Protein AF-A0A2S2PGA9-F1 (afdb_monomer_lite)

Structure (mmCIF, N/CA/C/O backbone):
data_AF-A0A2S2PGA9-F1
#
_entry.id   AF-A0A2S2PGA9-F1
#
loop_
_atom_site.group_PDB
_atom_site.id
_atom_site.type_symbol
_atom_site.label_atom_id
_atom_site.label_alt_id
_atom_site.label_comp_id
_atom_site.label_asym_id
_atom_site.label_entity_id
_atom_site.label_seq_id
_atom_site.pdbx_PDB_ins_code
_atom_site.Cartn_x
_atom_site.Cartn_y
_atom_site.Cartn_z
_atom_site.occupancy
_atom_site.B_iso_or_equiv
_atom_site.auth_seq_id
_atom_site.auth_comp_id
_atom_site.auth_asym_id
_atom_site.auth_atom_id
_atom_site.pdbx_PDB_model_num
ATOM 1 N N . MET A 1 1 ? 11.444 23.145 34.323 1.00 60.22 1 MET A N 1
ATOM 2 C CA . MET A 1 1 ? 10.618 22.834 35.511 1.00 60.22 1 MET A CA 1
ATOM 3 C C . MET A 1 1 ? 11.300 23.336 36.752 1.00 60.22 1 MET A C 1
ATOM 5 O O . MET A 1 1 ? 12.489 23.096 36.925 1.00 60.22 1 MET A O 1
ATOM 9 N N . ASP A 1 2 ? 10.548 24.030 37.593 1.00 72.69 2 ASP A N 1
ATOM 10 C CA . ASP A 1 2 ? 11.072 24.564 38.838 1.00 72.69 2 ASP A CA 1
ATOM 11 C C . ASP A 1 2 ? 11.148 23.433 39.873 1.00 72.69 2 ASP A C 1
ATOM 13 O O . ASP A 1 2 ? 10.127 22.996 40.407 1.00 72.69 2 ASP A O 1
ATOM 17 N N . ARG A 1 3 ? 12.353 22.888 40.101 1.00 68.81 3 ARG A N 1
ATOM 18 C CA . ARG A 1 3 ? 12.575 21.718 40.977 1.00 68.81 3 ARG A CA 1
ATOM 19 C C . ARG A 1 3 ? 11.982 21.915 42.371 1.00 68.81 3 ARG A C 1
ATOM 21 O O . ARG A 1 3 ? 11.506 20.958 42.967 1.00 68.81 3 ARG A O 1
ATOM 28 N N . LYS A 1 4 ? 11.947 23.158 42.853 1.00 73.62 4 LYS A N 1
ATOM 29 C CA . LYS A 1 4 ? 11.395 23.523 44.162 1.00 73.62 4 LYS A CA 1
ATOM 30 C C . LYS A 1 4 ? 9.894 23.236 44.286 1.00 73.62 4 LYS A C 1
ATOM 32 O O . LYS A 1 4 ? 9.448 22.888 45.370 1.00 73.62 4 LYS A O 1
ATOM 37 N N . LYS A 1 5 ? 9.127 23.317 43.189 1.00 75.88 5 LYS A N 1
ATOM 38 C CA . LYS A 1 5 ? 7.683 23.020 43.191 1.00 75.88 5 LYS A CA 1
ATOM 39 C C . LYS A 1 5 ? 7.383 21.525 43.292 1.00 75.88 5 LYS A C 1
ATOM 41 O O . LYS A 1 5 ? 6.389 21.160 43.895 1.00 75.88 5 LYS A O 1
ATOM 46 N N . LEU A 1 6 ? 8.248 20.665 42.749 1.00 74.38 6 LEU A N 1
ATOM 47 C CA . LEU A 1 6 ? 8.055 19.208 42.781 1.00 74.38 6 LEU A CA 1
ATOM 48 C C . LEU A 1 6 ? 8.209 18.632 44.196 1.00 74.38 6 LEU A C 1
ATOM 50 O O . LEU A 1 6 ? 7.468 17.733 44.569 1.00 74.38 6 LEU A O 1
ATOM 54 N N . PHE A 1 7 ? 9.128 19.178 44.997 1.00 76.62 7 PHE A N 1
ATOM 55 C CA . PHE A 1 7 ? 9.339 18.751 46.388 1.00 76.62 7 PHE A CA 1
ATOM 56 C C . PHE A 1 7 ? 8.254 19.233 47.363 1.00 76.62 7 PHE A C 1
ATOM 58 O O . PHE A 1 7 ? 8.204 18.749 48.488 1.00 76.62 7 PHE A O 1
ATOM 65 N N . ALA A 1 8 ? 7.403 20.178 46.953 1.00 84.50 8 ALA A N 1
ATOM 66 C CA . ALA A 1 8 ? 6.317 20.715 47.774 1.00 84.50 8 ALA A CA 1
ATOM 67 C C . ALA A 1 8 ? 4.983 19.962 47.596 1.00 84.50 8 ALA A C 1
ATOM 69 O O . ALA A 1 8 ? 4.016 20.267 48.291 1.00 84.50 8 ALA A O 1
ATOM 70 N N . LEU A 1 9 ? 4.919 19.012 46.659 1.00 84.12 9 LEU A N 1
ATOM 71 C CA . LEU A 1 9 ? 3.714 18.244 46.346 1.00 84.12 9 LEU A CA 1
ATOM 72 C C . LEU A 1 9 ? 3.559 17.038 47.271 1.00 84.12 9 LEU A C 1
ATOM 74 O O . LEU A 1 9 ? 4.544 16.461 47.739 1.00 84.12 9 LEU A O 1
ATOM 78 N N . GLN A 1 10 ? 2.313 16.615 47.486 1.00 90.00 10 GLN A N 1
ATOM 79 C CA . GLN A 1 10 ? 2.051 15.355 48.176 1.00 90.00 10 GLN A CA 1
ATOM 80 C C . GLN A 1 10 ? 2.576 14.168 47.346 1.00 90.00 10 GLN A C 1
ATOM 82 O O . GLN A 1 10 ? 2.598 14.247 46.114 1.00 90.00 10 GLN A O 1
ATOM 87 N N . PRO A 1 11 ? 2.958 13.037 47.975 1.00 89.75 11 PRO A N 1
ATOM 88 C CA . PRO A 1 11 ? 3.570 11.904 47.271 1.00 89.75 11 PRO A CA 1
ATOM 89 C C . PRO A 1 11 ? 2.776 11.409 46.051 1.00 89.75 11 PRO A C 1
ATOM 91 O O . PRO A 1 11 ? 3.358 11.080 45.019 1.00 89.75 11 PRO A O 1
ATOM 94 N N . TYR A 1 12 ? 1.444 11.404 46.145 1.00 90.12 12 TYR A N 1
ATOM 95 C CA . TYR A 1 12 ? 0.560 11.012 45.046 1.00 90.12 12 TYR A CA 1
ATOM 96 C C . TYR A 1 12 ? 0.567 12.018 43.883 1.00 90.12 12 TYR A C 1
ATOM 98 O O . TYR A 1 12 ? 0.647 11.627 42.720 1.00 90.12 12 TYR A O 1
ATOM 106 N N . GLU A 1 13 ? 0.522 13.314 44.187 1.00 89.88 13 GLU A N 1
ATOM 107 C CA . GLU A 1 13 ? 0.525 14.387 43.186 1.00 89.88 13 GLU A CA 1
ATOM 108 C C . GLU A 1 13 ? 1.858 14.443 42.441 1.00 89.88 13 GLU A C 1
ATOM 110 O O . GLU A 1 13 ? 1.882 14.570 41.218 1.00 89.88 13 GLU A O 1
ATOM 115 N N . LEU A 1 14 ? 2.967 14.259 43.166 1.00 89.38 14 LEU A N 1
ATOM 116 C CA . LEU A 1 14 ? 4.296 14.132 42.576 1.00 89.38 14 LEU A CA 1
ATOM 117 C C . LEU A 1 14 ? 4.359 12.947 41.605 1.00 89.38 14 LEU A C 1
ATOM 119 O O . LEU A 1 14 ? 4.852 13.090 40.487 1.00 89.38 14 LEU A O 1
ATOM 123 N N . HIS A 1 15 ? 3.857 11.782 42.020 1.00 89.94 15 HIS A N 1
ATOM 124 C CA . HIS A 1 15 ? 3.838 10.590 41.178 1.00 89.94 15 HIS A CA 1
ATOM 125 C C . HIS A 1 15 ? 3.014 10.807 39.902 1.00 89.94 15 HIS A C 1
ATOM 127 O O . HIS A 1 15 ? 3.495 10.502 38.810 1.00 89.94 15 HIS A O 1
ATOM 133 N N . LYS A 1 16 ? 1.818 11.394 40.025 1.00 93.50 16 LYS A N 1
ATOM 134 C CA . LYS A 1 16 ? 0.947 11.713 38.888 1.00 93.50 16 LYS A CA 1
ATOM 135 C C . LYS A 1 16 ? 1.633 12.654 37.893 1.00 93.50 16 LYS A C 1
ATOM 137 O O . LYS A 1 16 ? 1.714 12.341 36.712 1.00 93.50 16 LYS A O 1
ATOM 142 N N . GLU A 1 17 ? 2.209 13.751 38.380 1.00 91.19 17 GLU A N 1
ATOM 143 C CA . GLU A 1 17 ? 2.933 14.729 37.558 1.00 91.19 17 GLU A CA 1
ATOM 144 C C . GLU A 1 17 ? 4.134 14.123 36.818 1.00 91.19 17 GLU A C 1
ATOM 146 O O . GLU A 1 17 ? 4.431 14.504 35.684 1.00 91.19 17 GLU A O 1
ATOM 151 N N . LEU A 1 18 ?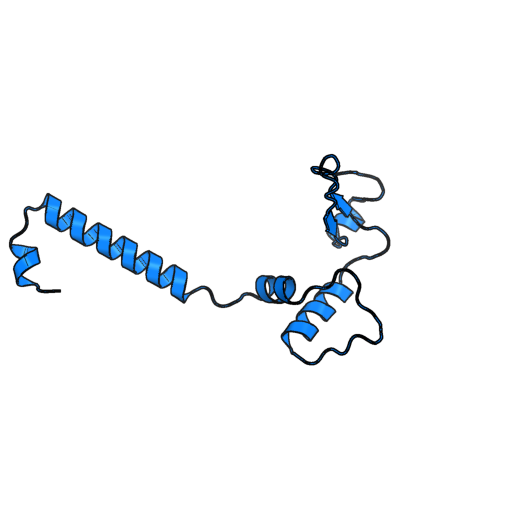 4.856 13.196 37.454 1.00 90.94 18 LEU A N 1
ATOM 152 C CA . LEU A 1 18 ? 5.973 12.491 36.825 1.00 90.94 18 LEU A CA 1
ATOM 153 C C . LEU A 1 18 ? 5.492 11.517 35.744 1.00 90.94 18 LEU A C 1
ATOM 155 O O . LEU A 1 18 ? 6.099 11.466 34.672 1.00 90.94 18 LEU A O 1
ATOM 159 N N . LEU A 1 19 ? 4.405 10.782 35.998 1.00 93.50 19 LEU A N 1
ATOM 160 C CA . LEU A 1 19 ? 3.797 9.888 35.011 1.00 93.50 19 LEU A CA 1
ATOM 161 C C . LEU A 1 19 ? 3.261 10.653 33.800 1.00 93.50 19 LEU A C 1
ATOM 163 O O . LEU A 1 19 ? 3.542 10.257 32.671 1.00 93.50 19 LEU A O 1
ATOM 167 N N . ASP A 1 20 ? 2.556 11.765 34.014 1.00 93.31 20 ASP A N 1
ATOM 168 C CA . ASP A 1 20 ? 1.994 12.580 32.932 1.00 93.31 20 ASP A CA 1
ATOM 169 C C . ASP A 1 20 ? 3.097 13.096 31.992 1.00 93.31 20 ASP A C 1
ATOM 171 O O . ASP A 1 20 ? 2.986 12.990 30.769 1.00 93.31 20 ASP A O 1
ATOM 175 N N . LYS A 1 21 ? 4.227 13.545 32.550 1.00 89.75 21 LYS A N 1
ATOM 176 C CA . LYS A 1 21 ? 5.401 13.978 31.768 1.00 89.75 21 LYS A CA 1
ATOM 177 C C . LYS A 1 21 ? 6.094 12.837 31.058 1.00 89.75 21 LYS A C 1
ATOM 179 O O . LYS A 1 21 ? 6.570 13.017 29.941 1.00 89.75 21 LYS A O 1
ATOM 184 N N . TYR A 1 22 ? 6.192 11.680 31.705 1.00 89.69 22 TYR A N 1
ATOM 185 C CA . TYR A 1 22 ? 6.765 10.502 31.073 1.00 89.69 22 TYR A CA 1
ATOM 186 C C . TYR A 1 22 ? 5.921 10.077 29.866 1.00 89.69 22 TYR A C 1
ATOM 188 O O . TYR A 1 22 ? 6.465 9.853 28.788 1.00 89.69 22 TYR A O 1
ATOM 196 N N . LEU A 1 23 ? 4.592 10.074 30.005 1.00 91.44 23 LEU A N 1
ATOM 197 C CA . LEU A 1 23 ? 3.666 9.816 28.902 1.00 91.44 23 LEU A CA 1
ATOM 198 C C . LEU A 1 23 ? 3.803 10.858 27.785 1.00 91.44 23 LEU A C 1
ATOM 200 O O . LEU A 1 23 ? 3.802 10.497 26.609 1.00 91.44 23 LEU A O 1
ATOM 204 N N . GLU A 1 24 ? 3.944 12.138 28.128 1.00 90.50 24 GLU A N 1
ATOM 205 C CA . GLU A 1 24 ? 4.177 13.212 27.157 1.00 90.50 24 GLU A CA 1
ATOM 206 C C . GLU A 1 24 ? 5.518 13.046 26.420 1.00 90.50 24 GLU A C 1
ATOM 208 O O . GLU A 1 24 ? 5.578 13.165 25.194 1.00 90.50 24 GLU A O 1
ATOM 213 N N . TYR A 1 25 ? 6.579 12.670 27.135 1.00 87.31 25 TYR A N 1
ATOM 214 C CA . TYR A 1 25 ? 7.883 12.351 26.559 1.00 87.31 25 TYR A CA 1
ATOM 215 C C . TYR A 1 25 ? 7.808 11.148 25.608 1.00 87.31 25 TYR A C 1
ATOM 217 O O . TYR A 1 25 ? 8.287 11.248 24.477 1.00 87.31 25 TYR A O 1
ATOM 225 N N . CYS A 1 26 ? 7.150 10.054 26.003 1.00 84.81 26 CYS A N 1
ATOM 226 C CA . CYS A 1 26 ? 6.925 8.888 25.142 1.00 84.81 26 CYS A CA 1
ATOM 227 C C . CYS A 1 26 ? 6.160 9.260 23.866 1.00 84.81 26 CYS A C 1
ATOM 229 O O . CYS A 1 26 ? 6.612 8.936 22.769 1.00 84.81 26 CYS A O 1
ATOM 231 N N . LYS A 1 27 ? 5.068 10.029 23.985 1.00 84.25 27 LYS A N 1
ATOM 232 C CA . LYS A 1 27 ? 4.326 10.547 22.822 1.00 84.25 27 LYS A CA 1
ATOM 233 C C . LYS A 1 27 ? 5.218 11.393 21.915 1.00 84.25 27 LYS A C 1
ATOM 235 O O . LYS A 1 27 ? 5.136 11.282 20.696 1.00 84.25 27 LYS A O 1
ATOM 240 N N . SER A 1 28 ? 6.087 12.224 22.492 1.00 78.12 28 SER A N 1
ATOM 241 C CA . SER A 1 28 ? 7.010 13.060 21.719 1.00 78.12 28 SER A CA 1
ATOM 242 C C . SER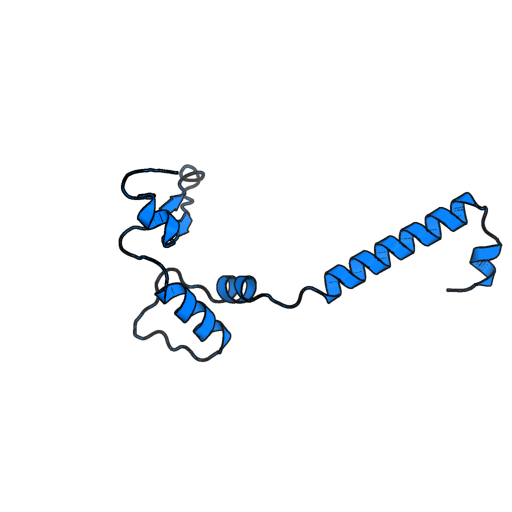 A 1 28 ? 8.057 12.239 20.956 1.00 78.12 28 SER A C 1
ATOM 244 O O . SER A 1 28 ? 8.421 12.613 19.842 1.00 78.12 28 SER A O 1
ATOM 246 N N . ILE A 1 29 ? 8.512 11.110 21.513 1.00 76.50 29 ILE A N 1
ATOM 247 C CA . ILE A 1 29 ? 9.416 10.177 20.832 1.00 76.50 29 ILE A CA 1
ATOM 248 C C . ILE A 1 29 ? 8.691 9.494 19.676 1.00 76.50 29 ILE A C 1
ATOM 250 O O . ILE A 1 29 ? 9.219 9.485 18.567 1.00 76.50 29 ILE A O 1
ATOM 254 N N . ASP A 1 30 ? 7.483 8.978 19.904 1.00 69.2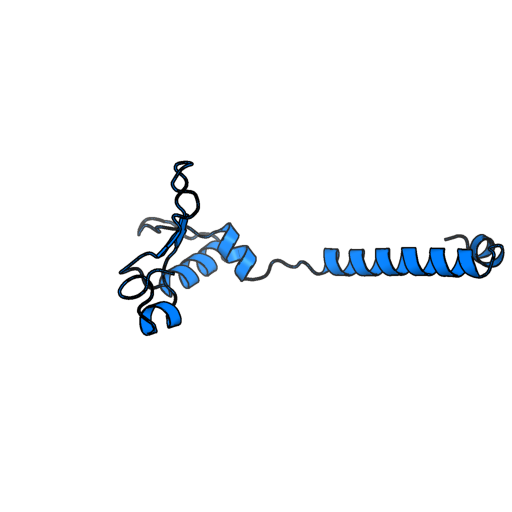5 30 ASP A N 1
ATOM 255 C CA . ASP A 1 30 ? 6.697 8.314 18.857 1.00 69.25 30 ASP A CA 1
ATOM 256 C C . ASP A 1 30 ? 6.371 9.260 17.694 1.00 69.25 30 ASP A C 1
ATOM 258 O O . ASP A 1 30 ? 6.422 8.863 16.530 1.00 69.25 30 ASP A O 1
ATOM 262 N N . LEU A 1 31 ? 6.101 10.536 17.988 1.00 65.62 31 LEU A N 1
ATOM 263 C CA . LEU A 1 31 ? 5.8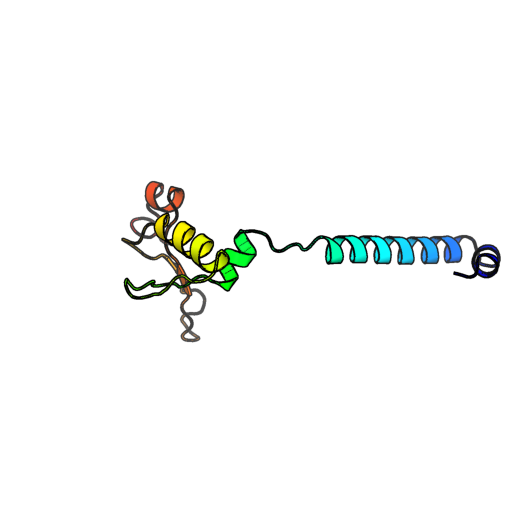85 11.564 16.969 1.00 65.62 31 LEU A CA 1
ATOM 264 C C . LEU A 1 31 ? 7.172 11.925 16.215 1.00 65.62 31 LEU A C 1
ATOM 266 O O . LEU A 1 31 ? 7.126 12.099 15.000 1.00 65.62 31 LEU A O 1
ATOM 270 N N . LYS A 1 32 ? 8.321 12.004 16.899 1.00 64.25 32 LYS A N 1
ATOM 271 C CA . LYS A 1 32 ? 9.624 12.272 16.262 1.00 64.25 32 LYS A CA 1
ATOM 272 C C . LYS A 1 32 ? 10.146 11.096 15.433 1.00 64.25 32 LYS A C 1
ATOM 274 O O . LYS A 1 32 ? 10.950 11.317 14.537 1.00 64.25 32 LYS A O 1
ATOM 279 N N . LYS A 1 33 ? 9.704 9.868 15.720 1.00 62.31 33 LYS A N 1
ATOM 280 C CA . LYS A 1 33 ? 10.166 8.637 15.059 1.00 62.31 33 LYS A CA 1
ATOM 281 C C . LYS A 1 33 ? 9.327 8.227 13.846 1.00 62.31 33 LYS A C 1
ATOM 283 O O . LYS A 1 33 ? 9.618 7.209 13.223 1.00 62.31 33 LYS A O 1
ATOM 288 N N . ARG A 1 34 ? 8.299 8.997 13.480 1.00 65.56 34 ARG A N 1
ATOM 289 C CA . ARG A 1 34 ? 7.598 8.810 12.201 1.00 65.56 34 ARG A CA 1
ATOM 290 C C . ARG A 1 34 ? 8.417 9.396 11.055 1.00 65.56 34 ARG A C 1
ATOM 292 O O . ARG A 1 34 ? 8.013 10.351 10.400 1.00 65.56 34 ARG A O 1
ATOM 299 N N . GLU A 1 35 ? 9.582 8.809 10.818 1.00 75.50 35 GLU A N 1
ATOM 300 C CA . GLU A 1 35 ? 10.196 8.880 9.498 1.00 75.50 35 GLU A CA 1
ATOM 301 C C . GLU A 1 35 ? 9.262 8.167 8.512 1.00 75.50 35 GLU A C 1
ATOM 303 O O . GLU A 1 35 ? 8.650 7.147 8.852 1.00 75.50 35 GLU A O 1
ATOM 308 N N . LYS A 1 36 ? 9.097 8.733 7.312 1.00 82.00 36 LYS A N 1
ATOM 309 C CA . LYS A 1 36 ? 8.276 8.109 6.272 1.00 82.00 36 LYS A CA 1
ATOM 310 C C . LYS A 1 36 ? 8.895 6.764 5.916 1.00 82.00 36 LYS A C 1
ATOM 312 O O . LYS A 1 36 ? 10.053 6.711 5.506 1.00 82.00 36 LYS A O 1
ATOM 317 N N . ARG A 1 37 ? 8.136 5.682 6.069 1.00 88.88 37 ARG A N 1
ATOM 318 C CA . ARG A 1 37 ? 8.577 4.356 5.628 1.00 88.88 37 ARG A CA 1
ATOM 319 C C . ARG A 1 37 ? 8.327 4.223 4.135 1.00 88.88 37 ARG A C 1
ATOM 321 O O . ARG A 1 37 ? 7.440 4.875 3.589 1.00 88.88 37 ARG A O 1
ATOM 328 N N . ASP A 1 38 ? 9.015 3.278 3.508 1.00 90.31 38 ASP A N 1
ATOM 329 C CA . ASP A 1 38 ? 8.832 2.955 2.090 1.00 90.31 38 ASP A CA 1
ATOM 330 C C . ASP A 1 38 ? 7.359 2.724 1.722 1.00 90.31 38 ASP A C 1
ATOM 332 O O . ASP A 1 38 ? 6.899 3.192 0.685 1.00 90.31 38 ASP A O 1
ATOM 336 N N . ILE A 1 39 ? 6.590 2.055 2.593 1.00 90.94 39 ILE A N 1
ATOM 337 C CA . ILE A 1 39 ? 5.158 1.818 2.361 1.00 90.94 39 ILE A CA 1
ATOM 338 C C . ILE A 1 39 ? 4.345 3.114 2.331 1.00 90.94 39 ILE A C 1
ATOM 340 O O . ILE A 1 39 ? 3.432 3.233 1.518 1.00 90.94 39 ILE A O 1
ATOM 344 N N . ASP A 1 40 ? 4.689 4.084 3.178 1.00 92.12 40 ASP A N 1
ATOM 345 C CA . ASP A 1 40 ? 3.981 5.359 3.254 1.00 92.12 40 ASP A CA 1
ATOM 346 C C . ASP A 1 40 ? 4.267 6.165 1.967 1.00 92.12 40 ASP A C 1
ATOM 348 O O . ASP A 1 40 ? 3.363 6.721 1.351 1.00 92.12 40 ASP A O 1
ATOM 352 N N . ILE A 1 41 ? 5.510 6.114 1.478 1.00 93.25 41 ILE A N 1
ATOM 353 C CA . ILE A 1 41 ? 5.949 6.761 0.230 1.00 93.25 41 ILE A CA 1
ATOM 354 C C . ILE A 1 41 ? 5.282 6.138 -1.002 1.00 93.25 41 ILE A C 1
ATOM 356 O O . ILE A 1 41 ? 4.846 6.857 -1.907 1.00 93.25 41 ILE A O 1
ATOM 360 N N . ILE A 1 42 ? 5.184 4.805 -1.036 1.00 93.69 42 ILE A N 1
ATOM 361 C CA . ILE A 1 42 ? 4.486 4.080 -2.101 1.00 93.69 42 ILE A CA 1
ATOM 362 C C . ILE A 1 42 ? 3.007 4.463 -2.100 1.00 93.69 42 ILE A C 1
ATOM 364 O O . ILE A 1 42 ? 2.477 4.750 -3.164 1.00 93.69 42 ILE A O 1
ATOM 368 N N . GLN A 1 43 ? 2.347 4.513 -0.938 1.00 91.88 43 GLN A N 1
ATOM 369 C CA . GLN A 1 43 ? 0.936 4.905 -0.844 1.00 91.88 43 GLN A CA 1
ATOM 370 C C . GLN A 1 43 ? 0.692 6.340 -1.324 1.00 91.88 43 GLN A C 1
ATOM 372 O O . GLN A 1 43 ? -0.291 6.581 -2.019 1.00 91.88 43 GLN A O 1
ATOM 377 N N . GLU A 1 44 ? 1.591 7.273 -1.000 1.00 92.50 44 GLU A N 1
ATOM 378 C CA . GLU A 1 44 ? 1.499 8.672 -1.435 1.00 92.50 44 GLU A CA 1
ATOM 379 C C . GLU A 1 44 ? 1.634 8.838 -2.961 1.00 92.50 44 GLU A C 1
ATOM 381 O O . GLU A 1 44 ? 0.970 9.693 -3.541 1.00 92.50 44 GLU A O 1
ATOM 386 N N . ASN A 1 45 ? 2.476 8.029 -3.617 1.00 92.88 45 ASN A N 1
ATOM 387 C CA . ASN A 1 45 ? 2.803 8.168 -5.046 1.00 92.88 45 ASN A CA 1
ATOM 388 C C . ASN A 1 45 ? 2.185 7.075 -5.937 1.00 92.88 45 ASN A C 1
ATOM 390 O O . ASN A 1 45 ? 2.472 7.006 -7.133 1.00 92.88 45 ASN A O 1
ATOM 394 N N . HIS A 1 46 ? 1.369 6.189 -5.371 1.00 90.56 46 HIS A N 1
ATOM 395 C CA . HIS A 1 46 ? 0.774 5.073 -6.094 1.00 90.56 46 HIS A CA 1
ATOM 396 C C . HIS A 1 46 ? -0.290 5.553 -7.089 1.00 90.56 46 HIS A C 1
ATOM 398 O O . HIS A 1 46 ? -1.228 6.267 -6.734 1.00 90.56 46 HIS A O 1
ATOM 404 N N . LYS A 1 47 ? -0.206 5.042 -8.319 1.00 90.81 47 LYS A N 1
ATOM 405 C CA . LYS A 1 47 ? -1.269 5.104 -9.324 1.00 90.81 47 LYS A CA 1
ATOM 406 C C . LYS A 1 47 ? -1.814 3.704 -9.589 1.00 90.81 47 LYS A C 1
ATOM 408 O O . LYS A 1 47 ? -1.046 2.746 -9.661 1.00 90.81 47 LYS A O 1
ATOM 413 N N . PHE A 1 48 ? -3.137 3.599 -9.741 1.00 90.19 48 PHE A N 1
ATOM 414 C CA . PHE A 1 48 ? -3.780 2.319 -10.046 1.00 90.19 48 PHE A CA 1
ATOM 415 C C . PHE A 1 48 ? -3.470 1.853 -11.471 1.00 90.19 48 PHE A C 1
ATOM 417 O O . PHE A 1 48 ? -3.189 0.683 -11.665 1.00 90.19 48 PHE A O 1
ATOM 424 N N . VAL A 1 49 ? -3.457 2.750 -12.454 1.00 90.94 49 VAL A N 1
ATOM 425 C CA . VAL A 1 49 ? -2.946 2.464 -13.800 1.00 90.94 49 VAL A CA 1
ATOM 426 C C . VAL A 1 49 ? -1.792 3.418 -14.046 1.00 90.94 49 VAL A C 1
ATOM 428 O O . VAL A 1 49 ? -1.906 4.606 -13.750 1.00 90.94 49 VAL A O 1
ATOM 431 N N . TRP A 1 50 ? -0.680 2.869 -14.517 1.00 89.50 50 TRP A N 1
ATOM 432 C CA . TRP A 1 50 ? 0.453 3.645 -14.992 1.00 89.50 50 TRP A CA 1
ATOM 433 C C . TRP A 1 50 ? 0.524 3.533 -16.505 1.00 89.50 50 TRP A C 1
ATOM 435 O O . TRP A 1 50 ? 0.531 2.412 -17.023 1.00 89.50 50 TRP A O 1
ATOM 445 N N . ASP A 1 51 ? 0.645 4.671 -17.172 1.00 86.31 51 ASP A N 1
ATOM 446 C CA . ASP A 1 51 ? 0.829 4.725 -18.615 1.00 86.31 51 ASP A CA 1
ATOM 447 C C . ASP A 1 51 ? 2.323 4.599 -18.977 1.00 86.31 51 ASP A C 1
ATOM 449 O O . ASP A 1 51 ? 3.219 4.670 -18.119 1.00 86.31 51 ASP A O 1
ATOM 453 N N . GLU A 1 52 ? 2.608 4.347 -20.256 1.00 79.56 52 GLU A N 1
ATOM 454 C CA . GLU A 1 52 ? 3.983 4.322 -20.780 1.00 79.56 52 GLU A CA 1
ATOM 455 C C . GLU A 1 52 ? 4.595 5.729 -20.826 1.00 79.56 52 GLU A C 1
ATOM 457 O O . GLU A 1 52 ? 5.786 5.884 -20.562 1.00 79.56 52 GLU A O 1
ATOM 462 N N . ASP A 1 53 ? 3.759 6.746 -21.046 1.00 81.56 53 ASP A N 1
ATOM 463 C CA . ASP A 1 53 ? 4.148 8.160 -21.099 1.00 81.56 53 ASP A CA 1
ATOM 464 C C . ASP A 1 53 ? 4.256 8.819 -19.710 1.00 81.56 53 ASP A C 1
ATOM 466 O O . ASP A 1 53 ? 4.608 9.994 -19.598 1.00 81.56 53 ASP A O 1
ATOM 470 N N . ASP A 1 54 ? 3.949 8.091 -18.629 1.00 81.88 54 ASP A N 1
ATOM 471 C CA . ASP A 1 54 ? 4.058 8.618 -17.268 1.00 81.88 54 ASP A CA 1
ATOM 472 C C . ASP A 1 54 ? 5.533 8.840 -16.885 1.00 81.88 54 ASP A C 1
ATOM 474 O O . ASP A 1 54 ? 6.247 7.916 -16.479 1.00 81.88 54 ASP A O 1
ATOM 478 N N . GLU A 1 55 ? 5.983 10.091 -16.956 1.00 78.44 55 GLU A N 1
ATOM 479 C CA . GLU A 1 55 ? 7.345 10.474 -16.588 1.00 78.44 55 GLU A CA 1
ATOM 480 C C . GLU A 1 55 ? 7.597 10.332 -15.075 1.00 78.44 55 GLU A C 1
ATOM 482 O O . GLU A 1 55 ? 6.888 10.876 -14.223 1.00 78.44 55 GLU A O 1
ATOM 487 N N . VAL A 1 56 ? 8.657 9.594 -14.731 1.00 82.56 56 VAL A N 1
ATOM 488 C CA . VAL A 1 56 ? 9.046 9.303 -13.346 1.00 82.56 56 VAL A CA 1
ATOM 489 C C . VAL A 1 56 ? 10.234 10.176 -12.946 1.00 82.56 56 VAL A C 1
ATOM 491 O O . VAL A 1 56 ? 11.398 9.831 -13.175 1.00 82.56 56 VAL A O 1
ATOM 494 N N . PHE A 1 57 ? 9.948 11.314 -12.321 1.00 83.19 57 PHE A N 1
ATOM 495 C CA . PHE A 1 57 ? 10.961 12.321 -12.011 1.00 83.19 57 PHE A CA 1
ATOM 496 C C . PHE A 1 57 ? 11.625 12.107 -10.655 1.00 83.19 57 PHE A C 1
ATOM 498 O O . PHE A 1 57 ? 12.851 12.194 -10.542 1.00 83.19 57 PHE A O 1
ATOM 505 N N . THR A 1 58 ? 10.832 11.813 -9.623 1.00 92.06 58 THR A N 1
ATOM 506 C CA . THR A 1 58 ? 11.340 11.720 -8.250 1.00 92.06 58 THR A CA 1
ATOM 507 C C . THR A 1 58 ? 11.700 10.287 -7.868 1.00 92.06 58 THR A C 1
ATOM 509 O O . THR A 1 58 ? 11.260 9.314 -8.488 1.00 92.06 58 THR A O 1
ATOM 512 N N . TRP A 1 59 ? 12.538 10.125 -6.843 1.00 92.31 59 TRP A N 1
ATOM 513 C CA . TRP A 1 59 ? 12.923 8.791 -6.382 1.00 92.31 59 TRP A CA 1
ATOM 514 C C . TRP A 1 59 ? 11.730 8.048 -5.758 1.00 92.31 59 TRP A C 1
ATOM 516 O O . TRP A 1 59 ? 11.618 6.834 -5.921 1.00 92.31 59 TRP A O 1
ATOM 526 N N . GLU A 1 60 ? 10.812 8.771 -5.112 1.00 92.44 60 GLU A N 1
ATOM 527 C CA . GLU A 1 60 ? 9.580 8.239 -4.529 1.00 92.44 60 GLU A CA 1
ATOM 528 C C . GLU A 1 60 ? 8.678 7.637 -5.607 1.00 92.44 60 GLU A C 1
ATOM 530 O O . GLU A 1 60 ? 8.175 6.521 -5.464 1.00 92.44 60 GLU A O 1
ATOM 535 N N . GLN A 1 61 ? 8.533 8.343 -6.731 1.00 92.12 61 GLN A N 1
ATOM 536 C CA . GLN A 1 61 ? 7.792 7.851 -7.887 1.00 92.12 61 GLN A CA 1
ATOM 537 C C . GLN A 1 61 ? 8.480 6.626 -8.505 1.00 92.12 61 GLN A C 1
ATOM 539 O O . GLN A 1 61 ? 7.798 5.676 -8.886 1.00 92.12 61 GLN A O 1
ATOM 544 N N . LYS A 1 62 ? 9.822 6.585 -8.544 1.00 92.81 62 LYS A N 1
ATOM 545 C CA . LYS A 1 62 ? 10.577 5.394 -8.990 1.00 92.81 62 LYS A CA 1
ATOM 546 C C . LYS A 1 62 ? 10.337 4.198 -8.076 1.00 92.81 62 LYS A C 1
ATOM 548 O O . LYS A 1 62 ? 10.177 3.081 -8.569 1.00 92.81 62 LYS A O 1
ATOM 553 N N . LEU A 1 63 ? 10.289 4.415 -6.762 1.00 94.06 63 LEU A N 1
ATOM 554 C CA . LEU A 1 63 ? 9.969 3.368 -5.795 1.00 94.06 63 LEU A CA 1
ATOM 555 C C . LEU A 1 63 ? 8.540 2.845 -6.005 1.00 94.06 63 LEU A C 1
ATOM 557 O O . LEU A 1 63 ? 8.344 1.630 -6.081 1.00 94.06 63 LEU A O 1
ATOM 561 N N . ALA A 1 64 ? 7.565 3.743 -6.158 1.00 94.12 64 ALA A N 1
ATOM 562 C CA . ALA A 1 64 ? 6.172 3.383 -6.412 1.00 94.12 64 ALA A CA 1
ATOM 563 C C . ALA A 1 64 ? 6.000 2.629 -7.741 1.00 94.12 64 ALA A C 1
ATOM 565 O O . ALA A 1 64 ? 5.334 1.593 -7.766 1.00 94.12 64 ALA A O 1
ATOM 566 N N . ARG A 1 65 ? 6.659 3.076 -8.820 1.00 92.62 65 ARG A N 1
ATOM 567 C CA . ARG A 1 65 ? 6.653 2.387 -10.122 1.00 92.62 65 ARG A CA 1
ATOM 568 C C . ARG A 1 65 ? 7.255 0.988 -10.012 1.00 92.62 65 ARG A C 1
ATOM 570 O O . ARG A 1 65 ? 6.634 0.016 -10.423 1.00 92.62 65 ARG A O 1
ATOM 577 N N . LYS A 1 66 ? 8.411 0.858 -9.355 1.00 93.44 66 LYS A N 1
ATOM 578 C CA . LYS A 1 66 ? 9.051 -0.445 -9.122 1.00 93.44 66 LYS A CA 1
ATOM 579 C C . LYS A 1 66 ? 8.168 -1.392 -8.308 1.00 93.44 66 LYS A C 1
ATOM 581 O O . LYS A 1 66 ? 8.212 -2.599 -8.526 1.00 93.44 66 LYS A O 1
ATOM 586 N N . TYR A 1 67 ? 7.405 -0.875 -7.345 1.00 94.00 67 TYR A N 1
ATOM 587 C CA . TYR A 1 67 ? 6.425 -1.675 -6.612 1.00 94.00 67 TYR A CA 1
ATOM 588 C C . TYR A 1 67 ? 5.264 -2.100 -7.519 1.00 94.00 67 TYR A C 1
ATOM 590 O O . TYR A 1 67 ? 4.921 -3.278 -7.544 1.00 94.00 67 TYR A O 1
ATOM 598 N N . TYR A 1 68 ? 4.719 -1.176 -8.312 1.00 93.50 68 TYR A N 1
ATOM 599 C CA . TYR A 1 68 ? 3.655 -1.445 -9.281 1.00 93.50 68 TYR A CA 1
ATOM 600 C C . TYR A 1 68 ? 4.036 -2.518 -10.312 1.00 93.50 68 TYR A C 1
ATOM 602 O O . TYR A 1 68 ? 3.217 -3.368 -10.654 1.00 93.50 68 TYR A O 1
ATOM 610 N N . ASP A 1 69 ? 5.280 -2.525 -10.786 1.00 92.19 69 ASP A N 1
ATOM 611 C CA . ASP A 1 69 ? 5.769 -3.513 -11.756 1.00 92.19 69 ASP A CA 1
ATOM 612 C C . ASP A 1 69 ? 5.882 -4.931 -11.178 1.00 92.19 69 ASP A C 1
ATOM 614 O O . ASP A 1 69 ? 5.868 -5.899 -11.932 1.00 92.19 69 ASP A O 1
ATOM 618 N N . LYS A 1 70 ? 5.942 -5.074 -9.847 1.00 93.38 70 LYS A N 1
ATOM 619 C CA . LYS A 1 70 ? 5.928 -6.381 -9.169 1.00 93.38 70 LYS A CA 1
ATOM 620 C C . LYS A 1 70 ? 4.526 -6.967 -8.991 1.00 93.38 70 LYS A C 1
ATOM 622 O O . LYS A 1 70 ? 4.413 -8.131 -8.619 1.00 93.38 70 LYS A O 1
ATOM 627 N N . LEU A 1 71 ? 3.475 -6.165 -9.160 1.00 93.19 71 LEU A N 1
ATOM 628 C CA . LEU A 1 71 ? 2.097 -6.609 -8.962 1.00 93.19 71 LEU A CA 1
ATOM 629 C C . LEU A 1 71 ? 1.578 -7.332 -10.204 1.00 93.19 71 LEU A C 1
ATOM 631 O O . LEU A 1 71 ? 1.935 -6.994 -11.335 1.00 93.19 71 LEU A O 1
ATOM 635 N N . PHE A 1 72 ? 0.675 -8.283 -9.986 1.00 92.00 72 PHE A N 1
ATOM 636 C CA . PHE A 1 72 ? 0.022 -9.023 -11.060 1.00 92.00 72 PHE A CA 1
ATOM 637 C C . PHE A 1 72 ? -1.252 -8.295 -11.497 1.00 92.00 72 PHE A C 1
ATOM 639 O O . PHE A 1 72 ? -2.073 -7.897 -10.665 1.00 92.00 72 PHE A O 1
ATOM 646 N N . LYS A 1 73 ? -1.384 -8.090 -12.814 1.00 90.81 73 LYS A N 1
ATOM 647 C CA . LYS A 1 73 ? -2.378 -7.189 -13.428 1.00 90.81 73 LYS A CA 1
ATOM 648 C C . LYS A 1 73 ? -3.364 -7.903 -14.360 1.00 90.81 73 LYS A C 1
ATOM 650 O O . LYS A 1 73 ? -4.076 -7.248 -15.110 1.00 90.81 73 LYS A O 1
ATOM 655 N N . GLU A 1 74 ? -3.409 -9.235 -14.321 1.00 88.44 74 GLU A N 1
ATOM 656 C CA . GLU A 1 74 ? -4.377 -10.032 -15.093 1.00 88.44 74 GLU A CA 1
ATOM 657 C C . GLU A 1 74 ? -5.798 -9.873 -14.540 1.00 88.44 74 GLU A C 1
ATOM 659 O O . GLU A 1 74 ? -6.746 -9.654 -15.291 1.00 88.44 74 GLU A O 1
ATOM 664 N N . TYR A 1 75 ? -5.930 -9.913 -13.211 1.00 87.38 75 TYR A N 1
ATOM 665 C CA . TYR A 1 75 ? -7.183 -9.708 -12.494 1.00 87.38 75 TYR A CA 1
ATOM 666 C C . TYR A 1 75 ? -6.983 -8.697 -11.361 1.00 87.38 75 TYR A C 1
ATOM 668 O O . TYR A 1 75 ? -5.982 -8.735 -10.641 1.00 87.38 75 TYR A O 1
ATOM 676 N N . CYS A 1 76 ? -7.947 -7.792 -11.176 1.00 89.38 76 CYS A N 1
ATOM 677 C CA . CYS A 1 76 ? -7.990 -6.904 -10.017 1.00 89.38 76 CYS A CA 1
ATOM 678 C C . CYS A 1 76 ? -8.929 -7.463 -8.941 1.00 89.38 76 CYS A C 1
ATOM 680 O O . CYS A 1 76 ? -9.936 -8.111 -9.230 1.00 89.38 76 CYS A O 1
ATOM 682 N N . ILE A 1 77 ? -8.594 -7.214 -7.675 1.00 90.00 77 ILE A N 1
ATOM 683 C CA . ILE A 1 77 ? -9.475 -7.520 -6.548 1.00 90.00 77 ILE A CA 1
ATOM 684 C C . ILE A 1 77 ? -10.368 -6.305 -6.319 1.00 90.00 77 ILE A C 1
ATOM 686 O O . ILE A 1 77 ? -9.868 -5.208 -6.055 1.00 90.00 77 ILE A O 1
ATOM 690 N N . CYS A 1 78 ? -11.679 -6.521 -6.388 1.00 90.25 78 CYS A N 1
ATOM 691 C CA . CYS A 1 78 ? -12.691 -5.499 -6.148 1.00 90.25 78 CYS A CA 1
ATOM 692 C C . CYS A 1 78 ? -13.324 -5.680 -4.766 1.00 90.25 78 CYS A C 1
ATOM 694 O O . CYS A 1 78 ? -13.893 -6.732 -4.471 1.00 90.25 78 CYS A O 1
ATOM 696 N N . ASP A 1 79 ? -13.277 -4.635 -3.945 1.00 90.12 79 ASP A N 1
ATOM 697 C CA . ASP A 1 79 ? -14.067 -4.533 -2.724 1.00 90.12 79 ASP A CA 1
ATOM 698 C C . ASP A 1 79 ? -15.374 -3.793 -3.024 1.00 90.12 79 ASP A C 1
ATOM 700 O O . ASP A 1 79 ? -15.399 -2.618 -3.408 1.00 90.12 79 ASP A O 1
ATOM 704 N N . LEU A 1 80 ? -16.470 -4.526 -2.849 1.00 90.56 80 LEU A N 1
ATOM 705 C CA . LEU A 1 80 ? -17.832 -4.064 -3.073 1.00 90.56 80 LEU A CA 1
ATOM 706 C C . LEU A 1 80 ? -18.568 -3.787 -1.759 1.00 90.56 80 LEU A C 1
ATOM 708 O O . LEU A 1 80 ? -19.765 -3.542 -1.794 1.00 90.56 80 LEU A O 1
ATOM 712 N N . SER A 1 81 ? -17.914 -3.776 -0.595 1.00 91.00 81 SER A N 1
ATOM 713 C CA . SER A 1 81 ? -18.582 -3.609 0.711 1.00 91.00 81 SER A CA 1
ATOM 714 C C . SER A 1 81 ? -19.479 -2.362 0.794 1.00 91.00 81 SER A C 1
ATOM 716 O O . SER A 1 81 ? -20.496 -2.362 1.490 1.00 91.00 81 SER A O 1
ATOM 718 N N . LEU A 1 82 ? -19.142 -1.305 0.046 1.00 94.25 82 LEU A N 1
ATOM 719 C CA . LEU A 1 82 ? -19.883 -0.042 -0.016 1.00 94.25 82 LEU A CA 1
ATOM 720 C C . LEU A 1 82 ? -20.592 0.191 -1.363 1.00 94.25 82 LEU A C 1
ATOM 722 O O . LEU A 1 82 ? -20.963 1.326 -1.671 1.00 94.25 82 LEU A O 1
ATOM 726 N N . TYR A 1 83 ? -20.873 -0.868 -2.135 1.00 93.62 83 TYR A N 1
ATOM 727 C CA . TYR A 1 83 ? -21.478 -0.748 -3.470 1.00 93.62 83 TYR A CA 1
ATOM 728 C C . TYR A 1 83 ? -22.813 0.012 -3.464 1.00 93.62 83 TYR A C 1
ATOM 730 O O . TYR A 1 83 ? -23.108 0.755 -4.394 1.00 93.62 83 TYR A O 1
ATOM 738 N N . LYS A 1 84 ? -23.616 -0.116 -2.395 1.00 95.94 84 LYS A N 1
ATOM 739 C CA . LYS A 1 84 ? -24.902 0.597 -2.253 1.00 95.94 84 LYS A CA 1
ATOM 740 C C . LYS A 1 84 ? -24.743 2.114 -2.148 1.00 95.94 84 LYS A C 1
ATOM 742 O O . LYS A 1 84 ? -25.691 2.843 -2.408 1.00 95.94 84 LYS A O 1
ATOM 747 N N . LYS A 1 85 ? -23.560 2.581 -1.746 1.00 96.62 85 LYS A N 1
ATOM 748 C CA . LYS A 1 85 ? -23.182 4.000 -1.736 1.00 96.62 85 LYS A CA 1
ATOM 749 C C . LYS A 1 85 ? -22.472 4.408 -3.032 1.00 96.62 85 LYS A C 1
ATOM 751 O O . LYS A 1 85 ? -21.866 5.472 -3.071 1.00 96.62 85 LYS A O 1
ATOM 756 N N . SER A 1 86 ? -22.504 3.554 -4.060 1.00 92.88 86 SER A N 1
ATOM 757 C CA . SER A 1 86 ? -21.759 3.708 -5.315 1.00 92.88 86 SER A CA 1
ATOM 758 C C . SER A 1 86 ? -20.249 3.856 -5.106 1.00 92.88 86 SER A C 1
ATOM 760 O O . SER A 1 86 ? -19.568 4.511 -5.890 1.00 92.88 86 SER A O 1
ATOM 762 N N . GLN A 1 87 ? -19.719 3.257 -4.036 1.00 94.69 87 GLN A N 1
ATOM 763 C CA . GLN A 1 87 ? -18.293 3.245 -3.730 1.00 94.69 87 GLN A CA 1
ATOM 764 C C . GLN A 1 87 ? -17.741 1.843 -3.979 1.00 94.69 87 GLN A C 1
ATOM 766 O O . GLN A 1 87 ? -18.209 0.870 -3.385 1.00 94.69 87 GLN A O 1
ATOM 771 N N . VAL A 1 88 ? -16.746 1.758 -4.858 1.00 92.00 88 VAL A N 1
ATOM 772 C CA . VAL A 1 88 ? -16.031 0.525 -5.199 1.00 92.00 88 VAL A CA 1
ATOM 773 C C . VAL A 1 88 ? -14.545 0.797 -5.048 1.00 92.00 88 VAL A C 1
ATOM 775 O O . VAL A 1 88 ? -14.050 1.797 -5.568 1.00 92.00 88 VAL A O 1
ATOM 778 N N . ALA A 1 89 ? -13.841 -0.078 -4.336 1.00 92.12 89 ALA A N 1
ATOM 779 C CA . ALA A 1 89 ? -12.389 -0.021 -4.236 1.00 92.12 89 ALA A CA 1
ATOM 780 C C . ALA A 1 89 ? -11.774 -1.162 -5.046 1.00 92.12 89 ALA A C 1
ATOM 782 O O . ALA A 1 89 ? -12.312 -2.266 -5.089 1.00 92.12 89 ALA A O 1
ATOM 783 N N . MET A 1 90 ? -10.647 -0.890 -5.699 1.00 91.69 90 MET A N 1
ATOM 784 C CA . MET A 1 90 ? -9.925 -1.871 -6.504 1.00 91.69 90 MET A CA 1
ATOM 785 C C . MET A 1 90 ? -8.447 -1.853 -6.144 1.00 91.69 90 MET A C 1
ATOM 787 O O . MET A 1 90 ? -7.891 -0.802 -5.817 1.00 91.69 90 MET A O 1
ATOM 791 N N . ARG A 1 91 ? -7.807 -3.019 -6.220 1.00 92.38 91 ARG A N 1
ATOM 792 C CA . ARG A 1 91 ? -6.353 -3.155 -6.093 1.00 92.38 91 ARG A CA 1
ATOM 793 C C . ARG A 1 91 ? -5.825 -4.298 -6.951 1.00 92.38 91 ARG A C 1
ATOM 795 O O . ARG A 1 91 ? -6.554 -5.241 -7.257 1.00 92.38 91 ARG A O 1
ATOM 802 N N . TRP A 1 92 ? -4.545 -4.224 -7.292 1.00 93.62 92 TRP A N 1
ATOM 803 C CA . TRP A 1 92 ? -3.843 -5.319 -7.954 1.00 93.62 92 TRP A CA 1
ATOM 804 C C . TRP A 1 92 ? -3.490 -6.444 -6.987 1.00 93.62 92 TRP A C 1
ATOM 806 O O . TRP A 1 92 ? -3.468 -6.263 -5.764 1.00 93.62 92 TRP A O 1
ATOM 816 N N . GLN A 1 93 ? -3.230 -7.613 -7.563 1.00 92.75 93 GLN A N 1
ATOM 817 C CA . GLN A 1 93 ? -2.913 -8.822 -6.823 1.00 92.75 93 GLN A CA 1
ATOM 818 C C . GLN A 1 93 ? -1.434 -8.876 -6.450 1.00 92.75 93 GLN A C 1
ATOM 820 O O . GLN A 1 93 ? -0.550 -8.461 -7.206 1.00 92.75 93 GLN A O 1
ATOM 825 N N . THR A 1 94 ? -1.175 -9.441 -5.276 1.00 93.81 94 THR A N 1
ATOM 826 C CA . THR A 1 94 ? 0.172 -9.835 -4.852 1.00 93.81 94 THR A CA 1
ATOM 827 C C . THR A 1 94 ? 0.463 -11.285 -5.241 1.00 93.81 94 THR A C 1
ATOM 829 O O . THR A 1 94 ? -0.449 -12.064 -5.506 1.00 93.81 94 THR A O 1
ATOM 832 N N . GLU A 1 95 ? 1.738 -11.674 -5.245 1.00 92.62 95 GLU A N 1
ATOM 833 C CA . GLU A 1 95 ? 2.177 -13.026 -5.626 1.00 92.62 95 GLU A CA 1
ATOM 834 C C . GLU A 1 95 ? 1.455 -14.138 -4.850 1.00 92.62 95 GLU A C 1
ATOM 836 O O . GLU A 1 95 ? 0.926 -15.076 -5.442 1.00 92.62 95 GLU A O 1
ATOM 841 N N . GLY A 1 96 ? 1.357 -14.009 -3.524 1.00 92.56 96 GLY A N 1
ATOM 842 C CA . GLY A 1 96 ? 0.667 -1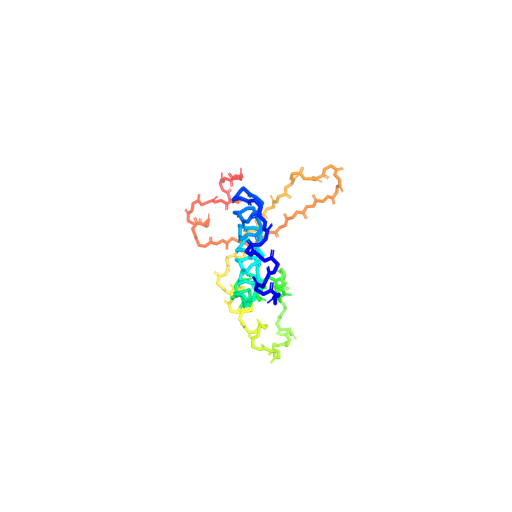5.005 -2.701 1.00 92.56 96 GLY A CA 1
ATOM 843 C C . GLY A 1 96 ? -0.836 -15.097 -2.993 1.00 92.56 96 GLY A C 1
ATOM 844 O O . GLY A 1 96 ? -1.437 -16.165 -2.871 1.00 92.56 96 GLY A O 1
ATOM 845 N N . GLU A 1 97 ? -1.459 -13.995 -3.410 1.00 91.25 97 GLU A N 1
ATOM 846 C CA . GLU A 1 97 ? -2.877 -13.962 -3.782 1.00 91.25 97 GLU A CA 1
ATOM 847 C C . GLU A 1 97 ? -3.122 -14.630 -5.130 1.00 91.25 97 GLU A C 1
ATOM 849 O O . GLU A 1 97 ? -4.092 -15.374 -5.263 1.00 91.25 97 GLU A O 1
ATOM 854 N N . LEU A 1 98 ? -2.210 -14.434 -6.084 1.00 91.25 98 LEU A N 1
ATOM 855 C CA . LEU A 1 98 ? -2.246 -15.136 -7.360 1.00 91.25 98 LEU A CA 1
ATOM 856 C C . LEU A 1 98 ? -2.104 -16.649 -7.153 1.00 91.25 98 LEU A C 1
ATOM 858 O O . LEU A 1 98 ? -2.928 -17.414 -7.645 1.00 91.25 98 LEU A O 1
ATOM 862 N N . ILE A 1 99 ? -1.115 -17.083 -6.362 1.00 91.81 99 ILE A N 1
ATOM 863 C CA . ILE A 1 99 ? -0.878 -18.512 -6.081 1.00 91.81 99 ILE A CA 1
ATOM 864 C C . ILE A 1 99 ? -2.082 -19.150 -5.377 1.00 91.81 99 ILE A C 1
ATOM 866 O O . ILE A 1 99 ? -2.437 -20.292 -5.658 1.00 91.81 99 ILE A O 1
ATOM 870 N N . SER A 1 100 ? -2.730 -18.419 -4.467 1.00 91.38 100 SER A N 1
ATOM 871 C CA . SER A 1 100 ? -3.944 -18.896 -3.791 1.00 91.38 100 SER A CA 1
ATOM 872 C C . SER A 1 100 ? -5.210 -18.798 -4.649 1.00 91.38 100 SER A C 1
ATOM 874 O O . SER A 1 100 ? -6.258 -19.288 -4.229 1.00 91.38 100 SER A O 1
ATOM 876 N N . GLY A 1 101 ? -5.141 -18.198 -5.841 1.00 89.19 101 GLY A N 1
ATOM 877 C CA . GLY A 1 101 ? -6.280 -18.071 -6.746 1.00 89.19 101 GLY A CA 1
ATOM 878 C C . GLY A 1 101 ? -7.315 -17.030 -6.310 1.00 89.19 101 GLY A C 1
ATOM 879 O O . GLY A 1 101 ? -8.473 -17.092 -6.739 1.00 89.19 101 GLY A O 1
ATOM 880 N N . LYS A 1 102 ? -6.943 -16.077 -5.448 1.00 86.94 102 LYS A N 1
ATOM 881 C CA . LYS A 1 102 ? -7.841 -14.990 -5.037 1.00 86.94 102 LYS A CA 1
ATOM 882 C C . LYS A 1 102 ? -8.164 -14.093 -6.226 1.00 86.94 102 LYS A C 1
ATOM 884 O O . LYS A 1 102 ? -7.281 -13.714 -6.978 1.00 86.94 102 LYS A O 1
ATOM 889 N N . GLY A 1 103 ? -9.434 -13.742 -6.398 1.00 79.88 103 GLY A N 1
ATOM 890 C CA . GLY A 1 103 ? -9.939 -12.964 -7.534 1.00 79.88 103 GLY A CA 1
ATOM 891 C C . GLY A 1 103 ? -10.318 -13.801 -8.760 1.00 79.88 103 GLY A C 1
ATOM 892 O O . GLY A 1 103 ? -11.197 -13.379 -9.503 1.00 79.88 103 GLY A O 1
ATOM 893 N N . GLN A 1 104 ? -9.739 -14.994 -8.937 1.00 80.94 104 GLN A N 1
ATOM 894 C CA . GLN A 1 104 ? -10.110 -15.922 -10.015 1.00 80.94 104 GLN A CA 1
ATOM 895 C C . GLN A 1 104 ? -11.040 -17.039 -9.524 1.00 80.94 104 GLN A C 1
ATOM 897 O O . GLN A 1 104 ? -12.098 -17.270 -10.103 1.00 80.94 104 GLN A O 1
ATOM 902 N N . PHE A 1 105 ? -10.648 -17.731 -8.453 1.00 86.44 105 PHE A N 1
ATOM 903 C CA . PHE A 1 105 ? -11.379 -18.876 -7.898 1.00 86.44 105 PHE A CA 1
ATOM 904 C C . PHE A 1 105 ? -12.035 -18.564 -6.553 1.00 86.44 105 PHE A C 1
ATOM 906 O O . PHE A 1 105 ? -13.002 -19.218 -6.170 1.00 86.44 105 PHE A O 1
ATOM 913 N N . ILE A 1 106 ? -11.511 -17.571 -5.832 1.00 78.75 106 ILE A N 1
ATOM 914 C CA . ILE A 1 106 ? -11.957 -17.209 -4.485 1.00 78.75 106 ILE A CA 1
ATOM 915 C C . ILE A 1 106 ? -12.275 -15.714 -4.453 1.00 78.75 106 ILE A C 1
ATOM 917 O O . ILE A 1 106 ? -11.413 -14.885 -4.750 1.00 78.75 106 ILE A O 1
ATOM 921 N N . CYS A 1 107 ? -13.501 -15.361 -4.069 1.00 71.62 107 CYS A N 1
ATOM 922 C CA . CYS A 1 107 ? -13.898 -13.983 -3.794 1.00 71.62 107 CYS A CA 1
ATOM 923 C C . CYS A 1 107 ? -13.818 -13.706 -2.276 1.00 71.62 107 CYS A C 1
ATOM 925 O O . CYS A 1 107 ? -14.645 -14.216 -1.524 1.00 71.62 107 CYS A O 1
ATOM 927 N N . GLY A 1 108 ? -12.832 -12.901 -1.842 1.00 61.47 108 GLY A N 1
ATOM 928 C CA . GLY A 1 108 ? -12.594 -12.519 -0.431 1.00 61.47 108 GLY A CA 1
ATOM 929 C C . GLY A 1 108 ? -11.548 -13.366 0.296 1.00 61.47 108 GLY A C 1
ATOM 930 O O . GLY A 1 108 ? -11.906 -14.476 0.730 1.00 61.47 108 GLY A O 1
#

Radius of gyration: 24.63 Å; chains: 1; bounding box: 38×44×69 Å

Foldseek 3Di:
DPVVVLVVDDPVVNVVVVVVVVVVVVVVVVVVPPDPDLVNLLVVQADQDDDPPPDQDDVSVVSNVVVVVQFDDPFWQKDCVPVVVVDIDIHTHHPVCVVVCDRNPDRD

Sequence (108 aa):
MDRKKLFALQPYELHKELLDKYLEYCKSIDLKKREKRDIDIIQENHKFVWDEDDEVFTWEQKLARKYYDKLFKEYCICDLSLYKKSQVAMRWQTEGELISGKGQFICG

Secondary structure (DSSP, 8-state):
--HHHHTTS-HHHHHHHHHHHHHHHHHHHHHHT-PPPHHHHHHHH--SS--SS----SHHHHH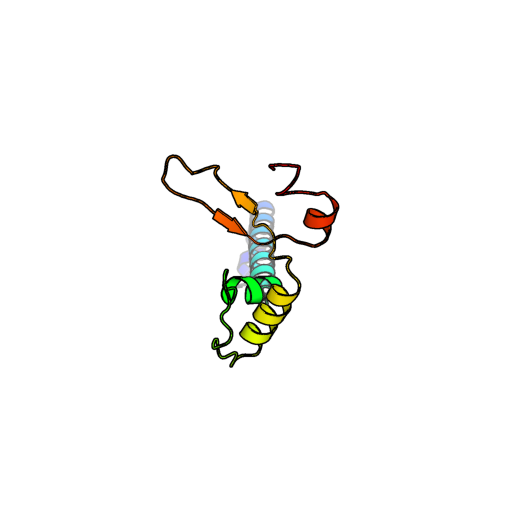HHHHHHTSEEEEEEEE-TTGGGT--EEEEEPHHHHHTTBTTTB--

Organism: Schizaphis graminum (NCBI:txid13262)

pLDDT: mean 86.91, std 8.45, range [60.22, 96.62]

InterPro domains:
  IPR019129 Folate-sensitive fragile site protein Fra10Ac1 [PF09725] (38-108)